Protein AF-A0A964GL71-F1 (afdb_monomer_lite)

Secondary structure (DSSP, 8-state):
-HHHHHHHHHHHHHHHHHGGG--HHHHHHHHHHHHHHTT--HHHHHHHHHHHHHTT-TTHHHHTT--

pLDDT: mean 89.69, std 8.89, range [57.56, 96.94]

Foldseek 3Di:
DLVVLLVVLVVLVVLVVVCVPVDVVSVVVLLVVLVVLCPDDPVVLVSNQVSCVVVVNNCSCVVSVND

Sequence (67 aa):
METIARALILACKHIDDRHKVENDDDVAVLEAIAAELNDASKAEINCLIETAKKLEVEAWPEEMGII

Structure (mmCIF, N/CA/C/O backbone):
data_AF-A0A964GL71-F1
#
_entry.id   AF-A0A964GL71-F1
#
loop_
_atom_site.group_PDB
_atom_site.id
_atom_site.type_symbol
_atom_site.label_atom_id
_atom_site.label_alt_id
_atom_site.label_comp_id
_atom_site.label_asym_id
_atom_site.label_entity_id
_atom_site.label_seq_id
_atom_site.pdbx_PDB_ins_code
_atom_site.Cartn_x
_atom_site.Cartn_y
_atom_site.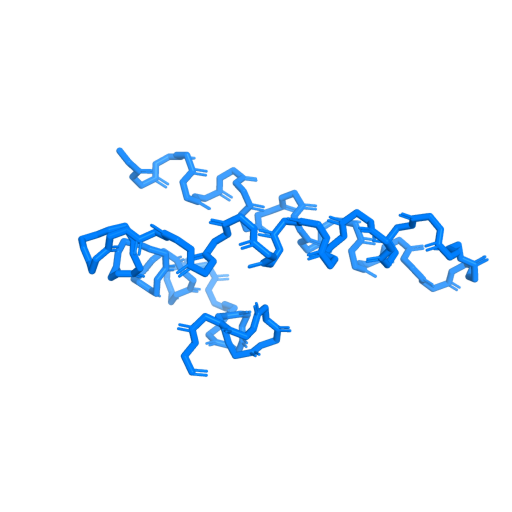Cartn_z
_atom_site.occupancy
_atom_site.B_iso_or_equiv
_atom_site.auth_seq_id
_atom_site.auth_comp_id
_atom_site.auth_asym_id
_atom_site.auth_atom_id
_atom_site.pdbx_PDB_model_num
ATOM 1 N N . MET A 1 1 ? -11.053 6.163 3.551 1.00 81.75 1 MET A N 1
ATOM 2 C CA . MET A 1 1 ? -9.660 5.682 3.638 1.00 81.75 1 MET A CA 1
ATOM 3 C C . MET A 1 1 ? -9.394 4.533 2.682 1.00 81.75 1 MET A C 1
ATOM 5 O O . MET A 1 1 ? -8.482 4.674 1.888 1.00 81.75 1 MET A O 1
ATOM 9 N N . GLU A 1 2 ? -10.216 3.479 2.644 1.00 91.62 2 GLU A N 1
ATOM 10 C CA . GLU A 1 2 ? -9.997 2.317 1.754 1.00 91.62 2 GLU A CA 1
ATOM 11 C C . GLU A 1 2 ? -9.728 2.662 0.277 1.00 91.62 2 GLU A C 1
ATOM 13 O O . GLU A 1 2 ? -8.793 2.133 -0.311 1.00 91.62 2 GLU A O 1
ATOM 18 N N . THR A 1 3 ? -10.477 3.589 -0.330 1.00 94.88 3 THR A N 1
ATOM 19 C CA . THR A 1 3 ? -10.228 4.006 -1.725 1.00 94.88 3 THR A CA 1
ATOM 20 C C . THR A 1 3 ? -8.845 4.631 -1.919 1.00 94.88 3 THR A C 1
ATOM 22 O O . THR A 1 3 ? -8.208 4.397 -2.941 1.00 94.88 3 THR A O 1
ATOM 25 N N . ILE A 1 4 ? -8.373 5.402 -0.935 1.00 93.44 4 ILE A N 1
ATOM 26 C CA . ILE A 1 4 ? -7.052 6.043 -0.961 1.00 93.44 4 ILE A CA 1
ATOM 27 C C . ILE A 1 4 ? -5.967 4.985 -0.756 1.00 93.44 4 ILE A C 1
ATOM 29 O O . ILE A 1 4 ? -5.016 4.949 -1.525 1.00 93.44 4 ILE A O 1
ATOM 33 N N . ALA A 1 5 ? -6.154 4.072 0.202 1.00 94.56 5 ALA A N 1
ATOM 34 C CA . ALA A 1 5 ? -5.261 2.935 0.412 1.00 94.56 5 ALA A CA 1
ATOM 35 C C . ALA A 1 5 ? -5.141 2.072 -0.856 1.00 94.56 5 ALA A C 1
ATOM 37 O O . ALA A 1 5 ? -4.035 1.748 -1.274 1.00 94.56 5 ALA A O 1
ATOM 38 N N . ARG A 1 6 ? -6.262 1.770 -1.531 1.00 96.50 6 ARG A N 1
ATOM 39 C CA . ARG A 1 6 ? -6.251 1.037 -2.809 1.00 96.50 6 ARG A CA 1
ATOM 40 C C . ARG A 1 6 ? -5.465 1.790 -3.872 1.00 96.50 6 ARG A C 1
ATOM 42 O O . ARG A 1 6 ? -4.654 1.182 -4.557 1.00 96.50 6 ARG A O 1
ATOM 49 N N . ALA A 1 7 ? -5.725 3.087 -4.028 1.00 96.75 7 ALA A N 1
ATOM 50 C CA . ALA A 1 7 ? -5.045 3.903 -5.028 1.00 96.75 7 ALA A CA 1
ATOM 51 C C . ALA A 1 7 ? -3.531 3.961 -4.776 1.00 96.75 7 ALA A C 1
ATOM 53 O O . ALA A 1 7 ? -2.763 3.818 -5.722 1.00 96.75 7 ALA A O 1
ATOM 54 N N . LEU A 1 8 ? -3.116 4.105 -3.514 1.00 95.31 8 LEU A N 1
ATOM 55 C CA . LEU A 1 8 ? -1.709 4.111 -3.123 1.00 95.31 8 LEU A CA 1
ATOM 56 C C . LEU A 1 8 ? -1.033 2.772 -3.429 1.00 95.31 8 LEU A C 1
ATOM 58 O O . LEU A 1 8 ? -0.013 2.757 -4.106 1.00 95.31 8 LEU A O 1
ATOM 62 N N . ILE A 1 9 ? -1.631 1.655 -3.006 1.00 95.44 9 ILE A N 1
ATOM 63 C CA . ILE A 1 9 ? -1.079 0.312 -3.244 1.00 95.44 9 ILE A CA 1
ATOM 64 C C . ILE A 1 9 ? -0.932 0.043 -4.747 1.00 95.44 9 ILE A C 1
ATOM 66 O O . ILE A 1 9 ? 0.107 -0.436 -5.195 1.00 95.44 9 ILE A O 1
ATOM 70 N N . LEU A 1 10 ? -1.945 0.398 -5.544 1.00 95.38 10 LEU A N 1
ATOM 71 C CA . LEU A 1 10 ? -1.892 0.248 -7.000 1.00 95.38 10 LEU A CA 1
ATOM 72 C C . LEU A 1 10 ? -0.818 1.141 -7.634 1.00 95.38 10 LEU A C 1
ATOM 74 O O . LEU A 1 10 ? -0.138 0.701 -8.557 1.00 95.38 10 LEU A O 1
ATOM 78 N N . ALA A 1 11 ? -0.642 2.371 -7.144 1.00 94.19 11 ALA A N 1
ATOM 79 C CA . ALA A 1 11 ? 0.415 3.260 -7.614 1.00 94.19 11 ALA A CA 1
ATOM 80 C C . ALA A 1 11 ? 1.808 2.705 -7.283 1.00 94.19 11 ALA A C 1
ATOM 82 O O . ALA A 1 11 ? 2.658 2.666 -8.168 1.00 94.19 11 ALA A O 1
ATOM 83 N N . CYS A 1 12 ? 2.025 2.218 -6.058 1.00 93.69 12 CYS A N 1
ATOM 84 C CA . CYS A 1 12 ? 3.288 1.604 -5.653 1.00 93.69 12 CYS A CA 1
ATOM 85 C C . CYS A 1 12 ? 3.607 0.362 -6.489 1.00 93.69 12 CYS A C 1
ATOM 87 O O . CYS A 1 12 ? 4.703 0.271 -7.028 1.00 93.69 12 CYS A O 1
ATOM 89 N N . LYS A 1 13 ? 2.643 -0.550 -6.682 1.00 92.00 13 LYS A N 1
ATOM 90 C CA . LYS A 1 13 ? 2.841 -1.726 -7.545 1.00 92.00 13 LYS A CA 1
ATOM 91 C C . LYS A 1 13 ? 3.125 -1.344 -8.996 1.00 92.00 13 LYS A C 1
ATOM 93 O O . LYS A 1 13 ? 3.989 -1.940 -9.620 1.00 92.00 13 LYS A O 1
ATOM 98 N N . HIS A 1 14 ? 2.464 -0.314 -9.524 1.00 91.00 14 HIS A N 1
ATOM 99 C CA . HIS A 1 14 ? 2.749 0.182 -10.873 1.00 91.00 14 HIS A CA 1
ATOM 100 C C . HIS A 1 14 ? 4.160 0.775 -11.002 1.00 91.00 14 HIS A C 1
ATOM 102 O O . HIS A 1 14 ? 4.789 0.641 -12.049 1.00 91.00 14 HIS A O 1
ATOM 108 N N . ILE A 1 15 ? 4.665 1.449 -9.967 1.00 89.25 15 ILE A N 1
ATOM 109 C CA . ILE A 1 15 ? 6.045 1.956 -9.934 1.00 89.25 15 ILE A CA 1
ATOM 110 C C . ILE A 1 15 ? 7.035 0.782 -9.879 1.00 89.25 15 ILE A C 1
ATOM 112 O O . ILE A 1 15 ? 7.937 0.719 -10.711 1.00 89.25 15 ILE A O 1
ATOM 116 N N . ASP A 1 16 ? 6.801 -0.179 -8.986 1.00 86.31 16 ASP A N 1
ATOM 117 C CA . ASP A 1 16 ? 7.623 -1.383 -8.803 1.00 86.31 16 ASP A CA 1
ATOM 118 C C . ASP A 1 16 ? 7.685 -2.252 -10.078 1.00 86.31 16 ASP A C 1
ATOM 120 O O . ASP A 1 16 ? 8.760 -2.612 -10.558 1.00 86.31 16 ASP A O 1
ATOM 124 N N . ASP A 1 17 ? 6.546 -2.484 -10.739 1.00 84.75 17 ASP A N 1
ATOM 125 C CA . ASP A 1 17 ? 6.478 -3.246 -11.994 1.00 84.75 17 ASP A CA 1
ATOM 126 C C . ASP A 1 17 ? 7.244 -2.574 -13.149 1.00 84.75 17 ASP A C 1
ATOM 128 O O . ASP A 1 17 ? 7.778 -3.257 -14.034 1.00 84.75 17 ASP A O 1
ATOM 132 N N . ARG A 1 18 ? 7.318 -1.233 -13.153 1.00 80.06 18 ARG A N 1
ATOM 133 C CA . ARG A 1 18 ? 8.100 -0.461 -14.135 1.00 80.06 18 ARG A CA 1
ATOM 134 C C . ARG A 1 18 ? 9.600 -0.490 -13.857 1.00 80.06 18 ARG A C 1
ATOM 136 O O . ARG A 1 18 ? 10.373 -0.253 -14.784 1.00 80.06 18 ARG A O 1
ATOM 143 N N . HIS A 1 19 ? 10.020 -0.855 -12.647 1.00 65.44 19 HIS A N 1
ATOM 144 C CA . HIS A 1 19 ? 11.423 -0.854 -12.240 1.00 65.44 19 HIS A CA 1
ATOM 145 C C . HIS A 1 19 ? 12.285 -1.925 -12.946 1.00 65.44 19 HIS A C 1
ATOM 147 O O . HIS A 1 19 ? 13.512 -1.881 -12.894 1.00 65.44 19 HIS A O 1
ATOM 153 N N . LYS A 1 20 ? 11.683 -2.823 -13.745 1.00 59.31 20 LYS A N 1
ATOM 154 C CA . LYS A 1 20 ? 12.397 -3.750 -14.656 1.00 59.31 20 LYS A CA 1
ATOM 155 C C . LYS A 1 20 ? 13.267 -3.065 -15.732 1.00 59.31 20 LYS A C 1
ATOM 157 O O . LYS A 1 20 ? 13.841 -3.761 -16.566 1.00 59.31 20 LYS A O 1
ATOM 162 N N . VAL A 1 21 ? 13.349 -1.732 -15.739 1.00 57.56 21 VAL A N 1
ATOM 163 C CA . VAL A 1 21 ? 14.052 -0.904 -16.734 1.00 57.56 21 VAL A CA 1
ATOM 164 C C . VAL A 1 21 ? 15.255 -0.141 -16.129 1.00 57.56 21 VAL A C 1
ATOM 166 O O . VAL A 1 21 ? 15.759 0.765 -16.775 1.00 57.56 21 VAL A O 1
ATOM 169 N N . GLU A 1 22 ? 15.753 -0.510 -14.935 1.00 58.69 22 GLU A N 1
ATOM 170 C CA . GLU A 1 22 ? 16.869 0.188 -14.245 1.00 58.69 22 GLU A CA 1
ATOM 171 C C . GLU A 1 22 ? 16.601 1.698 -14.107 1.00 58.69 22 GLU A C 1
ATOM 173 O O . GLU A 1 22 ? 17.312 2.537 -14.659 1.00 58.69 22 GLU A O 1
ATOM 178 N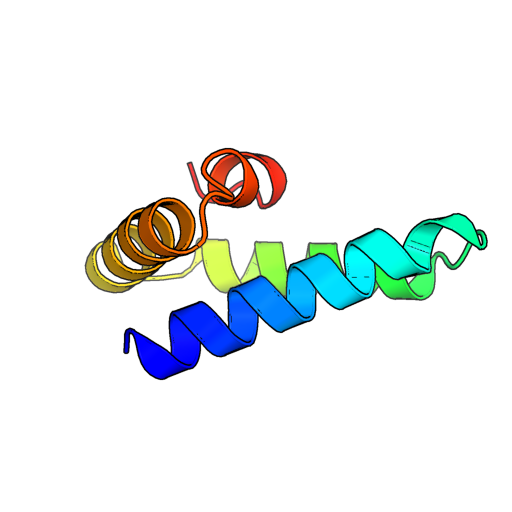 N . ASN A 1 23 ? 15.525 2.051 -13.399 1.00 70.50 23 ASN A N 1
ATOM 179 C CA . ASN A 1 23 ? 15.203 3.448 -13.125 1.00 70.50 23 ASN A CA 1
ATOM 180 C C . ASN A 1 23 ? 15.317 3.739 -11.628 1.00 70.50 23 ASN A C 1
ATOM 182 O O . ASN A 1 23 ? 14.342 3.574 -10.893 1.00 70.50 23 ASN A O 1
ATOM 186 N N . ASP A 1 24 ? 16.504 4.166 -11.192 1.00 77.88 24 ASP A N 1
ATOM 187 C CA . ASP A 1 24 ? 16.807 4.521 -9.796 1.00 77.88 24 ASP A CA 1
ATOM 188 C C . ASP A 1 24 ? 15.797 5.529 -9.207 1.00 77.88 24 ASP A C 1
ATOM 190 O O . ASP A 1 24 ? 15.512 5.494 -8.009 1.00 77.88 24 ASP A O 1
ATOM 194 N N . ASP A 1 25 ? 15.173 6.366 -10.047 1.00 85.25 25 ASP A N 1
ATOM 195 C CA . ASP A 1 25 ? 14.144 7.321 -9.621 1.00 85.25 25 ASP A CA 1
ATOM 196 C C . ASP A 1 25 ? 12.879 6.627 -9.078 1.00 85.25 25 ASP A C 1
ATOM 198 O O . ASP A 1 25 ? 12.265 7.112 -8.128 1.00 85.25 25 ASP A O 1
ATOM 202 N N . ASP A 1 26 ? 12.478 5.486 -9.649 1.00 87.44 26 ASP A N 1
ATOM 203 C CA . ASP A 1 26 ? 11.284 4.751 -9.206 1.00 87.44 26 ASP A CA 1
ATOM 204 C C . ASP A 1 26 ? 11.507 4.122 -7.815 1.00 87.44 26 ASP A C 1
ATOM 206 O O . ASP A 1 26 ? 10.601 4.148 -6.978 1.00 87.44 26 ASP A O 1
ATOM 210 N N . VAL A 1 27 ? 12.724 3.636 -7.529 1.00 85.62 27 VAL A N 1
ATOM 211 C CA . VAL A 1 27 ? 13.098 3.159 -6.183 1.00 85.62 27 VAL A CA 1
ATOM 212 C C . VAL A 1 27 ? 13.106 4.310 -5.188 1.00 85.62 27 VAL A C 1
ATOM 214 O O . VAL A 1 27 ? 12.482 4.191 -4.137 1.00 85.62 27 VAL A O 1
ATOM 217 N N . ALA A 1 28 ? 13.711 5.450 -5.533 1.00 89.56 28 ALA A N 1
ATOM 218 C CA . ALA A 1 28 ? 13.727 6.618 -4.653 1.00 89.56 28 ALA A CA 1
ATOM 219 C C . ALA A 1 28 ? 12.308 7.106 -4.301 1.00 89.56 28 ALA A C 1
ATOM 221 O O . ALA A 1 28 ? 12.047 7.531 -3.174 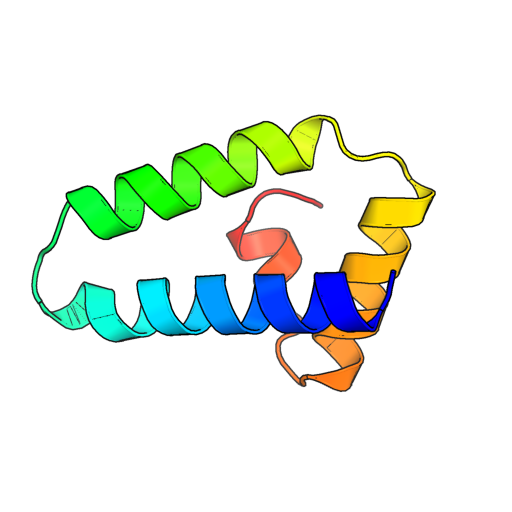1.00 89.56 28 ALA A O 1
ATOM 222 N N . VAL A 1 29 ? 11.361 7.017 -5.243 1.00 91.25 29 VAL A N 1
ATOM 223 C CA . VAL A 1 29 ? 9.950 7.337 -4.984 1.00 91.25 29 VAL A CA 1
ATOM 224 C C . VAL A 1 29 ? 9.313 6.332 -4.021 1.00 91.25 29 VAL A C 1
ATOM 226 O O . VAL A 1 29 ? 8.604 6.751 -3.105 1.00 91.25 29 VAL A O 1
ATOM 229 N N . LEU A 1 30 ? 9.549 5.028 -4.191 1.00 90.62 30 LEU A N 1
ATOM 230 C CA . LEU A 1 30 ? 9.022 4.008 -3.275 1.00 90.62 30 LEU A CA 1
ATOM 231 C C . LEU A 1 30 ? 9.601 4.155 -1.863 1.00 90.62 30 LEU A C 1
ATOM 233 O O . LEU A 1 30 ? 8.845 4.083 -0.896 1.00 90.62 30 LEU A O 1
ATOM 237 N N . GLU A 1 31 ? 10.896 4.447 -1.739 1.00 90.44 31 GLU A N 1
ATOM 238 C CA . GLU A 1 31 ? 11.546 4.731 -0.455 1.00 90.44 31 GLU A CA 1
ATOM 239 C C . GLU A 1 31 ? 10.959 5.977 0.223 1.00 90.44 31 GLU A C 1
ATOM 241 O O . GLU A 1 31 ? 10.685 5.960 1.423 1.00 90.44 31 GLU A O 1
ATOM 246 N N . ALA A 1 32 ? 10.698 7.047 -0.537 1.00 93.31 32 ALA A N 1
ATOM 247 C CA . ALA A 1 32 ? 10.053 8.248 -0.009 1.00 93.31 32 ALA A CA 1
ATOM 248 C C . ALA A 1 32 ? 8.620 7.970 0.475 1.00 93.31 32 ALA A C 1
ATOM 250 O O . ALA A 1 32 ? 8.217 8.457 1.530 1.00 93.31 32 ALA A O 1
ATOM 251 N N . ILE A 1 33 ? 7.854 7.155 -0.260 1.00 92.75 33 ILE A N 1
ATOM 252 C CA . ILE A 1 33 ? 6.514 6.731 0.169 1.00 92.75 33 ILE A CA 1
ATOM 253 C C . ILE A 1 33 ? 6.603 5.893 1.450 1.00 92.75 33 ILE A C 1
ATOM 255 O O . ILE A 1 33 ? 5.835 6.133 2.379 1.00 92.75 33 ILE A O 1
ATOM 259 N N . ALA A 1 34 ? 7.531 4.935 1.522 1.00 91.88 34 ALA A N 1
ATOM 260 C CA . ALA A 1 34 ? 7.741 4.109 2.710 1.00 91.88 34 ALA A CA 1
ATOM 261 C C . ALA A 1 34 ? 8.075 4.963 3.944 1.00 91.88 34 ALA A C 1
ATOM 263 O O . ALA A 1 34 ? 7.515 4.744 5.018 1.00 91.88 34 ALA A O 1
ATOM 264 N N . ALA A 1 35 ? 8.928 5.980 3.778 1.00 92.62 35 ALA A N 1
ATOM 265 C CA . ALA A 1 35 ? 9.292 6.901 4.849 1.00 92.62 35 ALA A CA 1
ATOM 266 C C . ALA A 1 35 ? 8.077 7.655 5.415 1.00 92.62 35 ALA A C 1
ATOM 268 O O . ALA A 1 35 ? 7.920 7.716 6.631 1.00 92.62 35 ALA A O 1
ATOM 269 N N . GLU A 1 36 ? 7.187 8.165 4.559 1.00 92.75 36 GLU A N 1
ATOM 270 C CA . GLU A 1 36 ? 5.953 8.840 4.997 1.00 92.75 36 GLU A CA 1
ATOM 271 C C . GLU A 1 36 ? 4.970 7.867 5.670 1.00 92.75 36 GLU A C 1
ATOM 273 O O . GLU A 1 36 ? 4.308 8.205 6.651 1.00 92.75 36 GLU A O 1
ATOM 278 N N . LEU A 1 37 ? 4.879 6.628 5.175 1.00 91.50 37 LEU A N 1
ATOM 279 C CA . LEU A 1 37 ? 4.010 5.605 5.762 1.00 91.50 37 LEU A CA 1
ATOM 280 C C . LEU A 1 37 ? 4.469 5.143 7.151 1.00 91.50 37 LEU A C 1
ATOM 282 O O . LEU A 1 37 ? 3.641 4.651 7.918 1.00 91.50 37 LEU A O 1
ATOM 286 N N . ASN A 1 38 ? 5.738 5.340 7.506 1.00 89.94 38 ASN A N 1
ATOM 287 C CA . ASN A 1 38 ? 6.254 5.039 8.842 1.00 89.94 38 ASN A CA 1
ATOM 288 C C . ASN A 1 38 ? 5.628 5.933 9.935 1.00 89.94 38 ASN A C 1
ATOM 290 O O . ASN A 1 38 ? 5.508 5.519 11.088 1.00 89.94 38 ASN A O 1
ATOM 294 N N . ASP A 1 39 ? 5.169 7.133 9.568 1.00 91.44 39 ASP A N 1
ATOM 295 C CA . ASP A 1 39 ? 4.462 8.052 10.467 1.00 91.44 39 ASP A CA 1
ATOM 296 C C . ASP A 1 39 ? 2.934 7.834 10.475 1.00 91.44 39 ASP A C 1
ATOM 298 O O . ASP A 1 39 ? 2.198 8.521 11.195 1.00 91.44 39 ASP A O 1
ATOM 302 N N . ALA A 1 40 ? 2.430 6.866 9.701 1.00 92.38 40 ALA A N 1
ATOM 303 C CA . ALA A 1 40 ? 1.008 6.570 9.628 1.00 92.38 40 ALA A CA 1
ATOM 304 C C . ALA A 1 40 ? 0.465 6.066 10.974 1.00 92.38 40 ALA A C 1
ATOM 306 O O . ALA A 1 40 ? 1.070 5.275 11.703 1.00 92.38 40 ALA A O 1
ATOM 307 N N . SER A 1 41 ? -0.754 6.482 11.306 1.00 94.44 41 SER A N 1
ATOM 308 C CA . SER A 1 41 ? -1.433 5.997 12.501 1.00 94.44 41 SER A CA 1
ATOM 309 C C . SER A 1 41 ? -1.741 4.500 12.399 1.00 94.44 41 SER A C 1
ATOM 311 O O . SER A 1 41 ? -1.945 3.939 11.323 1.00 94.44 41 SER A O 1
ATOM 313 N N . LYS A 1 42 ? -1.921 3.836 13.547 1.00 93.75 42 LYS A N 1
ATOM 314 C CA . LYS A 1 42 ? -2.355 2.424 13.588 1.00 93.75 42 LYS A CA 1
ATOM 315 C C . LYS A 1 42 ? -3.643 2.163 12.797 1.00 93.75 42 LYS A C 1
ATOM 317 O O . LYS A 1 42 ? -3.823 1.077 12.257 1.00 93.75 42 LYS A O 1
ATOM 322 N N . ALA A 1 43 ? -4.554 3.138 12.747 1.00 94.75 43 ALA A N 1
ATOM 323 C CA . ALA A 1 43 ? -5.790 3.023 11.979 1.00 94.75 43 ALA A CA 1
ATOM 324 C C . ALA A 1 43 ? -5.522 3.035 10.464 1.00 94.75 43 ALA A C 1
ATOM 326 O O . ALA A 1 43 ? -6.160 2.286 9.725 1.00 94.75 43 ALA A O 1
ATOM 327 N N . GLU A 1 44 ? -4.566 3.847 10.014 1.00 94.69 44 GLU A N 1
ATOM 328 C CA . GLU A 1 44 ? -4.118 3.905 8.621 1.00 94.69 44 GLU A CA 1
ATOM 329 C C . GLU A 1 44 ? -3.362 2.641 8.223 1.00 94.69 44 GLU A C 1
ATOM 331 O O . GLU A 1 44 ? -3.709 2.037 7.210 1.00 94.69 44 GLU A O 1
ATOM 336 N N . ILE A 1 45 ? -2.433 2.175 9.062 1.00 94.06 45 ILE A N 1
ATOM 337 C CA . ILE A 1 45 ? -1.696 0.921 8.853 1.00 94.06 45 ILE A CA 1
ATOM 338 C C . ILE A 1 45 ? -2.662 -0.264 8.735 1.00 94.06 45 ILE A C 1
ATOM 340 O O . ILE A 1 45 ? -2.612 -1.013 7.763 1.00 94.06 45 ILE A O 1
ATOM 344 N N . ASN A 1 46 ? -3.621 -0.397 9.658 1.00 95.38 46 ASN A N 1
ATOM 345 C CA . ASN A 1 46 ? -4.633 -1.455 9.574 1.00 95.38 46 ASN A CA 1
ATOM 346 C C . ASN A 1 46 ? -5.477 -1.344 8.295 1.00 95.38 46 ASN A C 1
ATOM 348 O O . ASN A 1 46 ? -5.827 -2.358 7.693 1.00 95.38 46 ASN A O 1
ATOM 352 N N . CYS A 1 47 ? -5.798 -0.121 7.859 1.00 96.06 47 CYS A N 1
ATOM 353 C CA . CYS A 1 47 ? -6.521 0.093 6.609 1.00 96.06 47 CYS A CA 1
ATOM 354 C C . CYS A 1 47 ? -5.692 -0.350 5.394 1.00 96.06 47 CYS A C 1
ATOM 356 O O . CYS A 1 47 ? -6.247 -0.982 4.495 1.00 96.06 47 CYS A O 1
ATOM 358 N N . LEU A 1 48 ? -4.385 -0.074 5.378 1.00 95.44 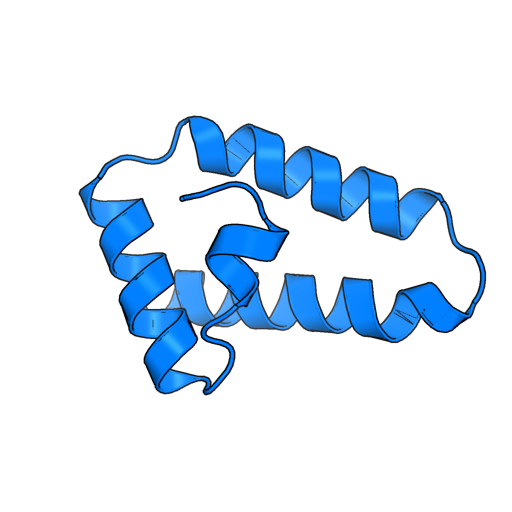48 LEU A N 1
ATOM 359 C CA . LEU A 1 48 ? -3.462 -0.513 4.327 1.00 95.44 48 LEU A CA 1
ATOM 360 C C . LEU A 1 48 ? -3.342 -2.041 4.287 1.00 95.44 48 LEU A C 1
ATOM 362 O O . LEU A 1 48 ? -3.512 -2.620 3.218 1.00 95.44 48 LEU A O 1
ATOM 366 N N . ILE A 1 49 ? -3.167 -2.699 5.438 1.00 95.62 49 ILE A N 1
ATOM 367 C CA . ILE A 1 49 ? -3.080 -4.167 5.545 1.00 95.62 49 ILE A CA 1
ATOM 368 C C . ILE A 1 49 ? -4.355 -4.840 5.022 1.00 95.62 49 ILE A C 1
ATOM 370 O O . ILE A 1 49 ? -4.294 -5.735 4.179 1.00 95.62 49 ILE A O 1
ATOM 374 N N . GLU A 1 50 ? -5.529 -4.405 5.483 1.00 96.69 50 GLU A N 1
ATOM 375 C CA . GLU A 1 50 ? -6.800 -4.986 5.031 1.00 96.69 50 GLU A CA 1
ATOM 376 C C . GLU A 1 50 ? -7.049 -4.724 3.542 1.00 96.69 50 GLU A C 1
ATOM 378 O O . GLU A 1 50 ? -7.615 -5.559 2.835 1.00 96.69 50 GLU A O 1
ATOM 383 N N . THR A 1 51 ? -6.590 -3.579 3.037 1.00 96.94 51 THR A N 1
ATOM 384 C CA . THR A 1 51 ? -6.692 -3.266 1.612 1.00 96.94 51 THR A CA 1
ATOM 385 C C . THR A 1 51 ? -5.744 -4.119 0.769 1.00 96.94 51 THR A C 1
ATOM 387 O O . THR A 1 51 ? -6.155 -4.590 -0.290 1.00 96.94 51 THR A O 1
ATOM 390 N N . ALA A 1 52 ? -4.521 -4.370 1.240 1.00 96.06 52 ALA A N 1
ATOM 391 C CA . ALA A 1 52 ? -3.554 -5.243 0.580 1.00 96.06 52 ALA A CA 1
ATOM 392 C C . ALA A 1 52 ? -4.089 -6.679 0.451 1.00 96.06 52 ALA A C 1
ATOM 394 O O . ALA A 1 52 ? -4.024 -7.254 -0.634 1.00 96.06 52 ALA A O 1
ATOM 395 N N . LYS A 1 53 ? -4.740 -7.210 1.499 1.00 96.06 53 LYS A N 1
ATOM 396 C CA . LYS A 1 53 ? -5.447 -8.506 1.448 1.00 96.06 53 LYS A CA 1
ATOM 397 C C . LYS A 1 53 ? -6.551 -8.529 0.392 1.00 96.06 53 LYS A C 1
ATOM 399 O O . LYS A 1 53 ? -6.618 -9.442 -0.420 1.00 96.06 53 LYS A O 1
ATOM 404 N N . LYS A 1 54 ? -7.402 -7.495 0.352 1.00 96.44 54 LYS A N 1
ATOM 405 C CA . LYS A 1 54 ? -8.476 -7.367 -0.658 1.00 96.44 54 LYS A CA 1
ATOM 406 C C . LYS A 1 54 ? -7.958 -7.251 -2.095 1.00 96.44 54 LYS A C 1
ATOM 408 O O . LYS A 1 54 ? -8.732 -7.443 -3.031 1.00 96.44 54 LYS A O 1
ATOM 413 N N . LEU A 1 55 ? -6.706 -6.838 -2.265 1.00 95.38 55 LEU A N 1
ATOM 414 C CA . LEU A 1 55 ? -6.023 -6.714 -3.550 1.00 95.38 55 LEU A CA 1
ATOM 415 C C . LEU A 1 55 ? -5.118 -7.916 -3.860 1.00 95.38 55 LEU A C 1
ATOM 417 O O . LEU A 1 55 ? -4.447 -7.887 -4.884 1.00 95.38 55 LEU A O 1
ATOM 421 N N . GLU A 1 56 ? -5.100 -8.944 -3.004 1.00 95.94 56 GLU A N 1
ATOM 422 C CA . GLU A 1 56 ? -4.273 -10.150 -3.160 1.00 95.94 56 GLU A CA 1
ATOM 423 C C . GLU A 1 56 ? -2.757 -9.850 -3.224 1.00 95.94 56 GLU A C 1
ATOM 425 O O . GLU A 1 56 ? -1.982 -10.588 -3.827 1.00 95.94 56 GLU A O 1
ATOM 430 N N . VAL A 1 57 ? -2.317 -8.765 -2.572 1.00 94.44 57 VAL A N 1
ATOM 431 C CA . VAL A 1 57 ? -0.910 -8.323 -2.482 1.00 94.44 57 VAL A CA 1
ATOM 432 C C . VAL A 1 57 ? -0.444 -8.274 -1.026 1.00 94.44 57 VAL A C 1
ATOM 434 O O . VAL A 1 57 ? 0.060 -7.269 -0.538 1.00 94.44 57 VAL A O 1
ATOM 437 N N . GLU A 1 58 ? -0.641 -9.371 -0.301 1.00 94.25 58 GLU A N 1
ATOM 438 C CA . GLU A 1 58 ? -0.434 -9.446 1.154 1.00 94.25 58 GLU A CA 1
ATOM 439 C C . GLU A 1 58 ? 1.003 -9.168 1.615 1.00 94.25 58 GLU A C 1
ATOM 441 O O . GLU A 1 58 ? 1.187 -8.724 2.744 1.00 94.25 58 GLU A O 1
ATOM 446 N N . ALA A 1 59 ? 2.001 -9.380 0.750 1.00 92.31 59 ALA A N 1
ATOM 447 C CA . ALA A 1 59 ? 3.406 -9.082 1.037 1.00 92.31 59 ALA A CA 1
ATOM 448 C C . ALA A 1 59 ? 3.744 -7.582 0.942 1.00 92.31 59 ALA A C 1
ATOM 450 O O . ALA A 1 59 ? 4.752 -7.141 1.481 1.00 92.31 59 ALA A O 1
ATOM 451 N N . TRP A 1 60 ? 2.894 -6.775 0.296 1.00 93.94 60 TRP A N 1
ATOM 452 C CA . TRP A 1 60 ? 3.179 -5.362 0.030 1.00 93.94 60 TRP A CA 1
ATOM 453 C C . TRP A 1 60 ? 3.463 -4.521 1.291 1.00 93.94 60 TRP A C 1
ATOM 455 O O . TRP A 1 60 ? 4.398 -3.727 1.262 1.00 93.94 60 TRP A O 1
ATOM 465 N N . PRO A 1 61 ? 2.734 -4.666 2.417 1.00 92.06 61 PRO A 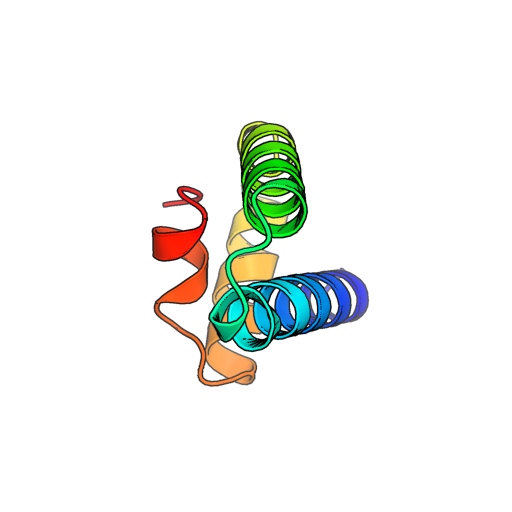N 1
ATOM 466 C CA . PRO A 1 61 ? 3.063 -3.919 3.630 1.00 92.06 61 PRO A CA 1
ATOM 467 C C . PRO A 1 61 ? 4.469 -4.218 4.174 1.00 92.06 61 PRO A C 1
ATOM 469 O O . PRO A 1 61 ? 5.110 -3.309 4.692 1.00 92.06 61 PRO A O 1
ATOM 472 N N . GLU A 1 62 ? 4.949 -5.457 4.041 1.00 92.19 62 GLU A N 1
ATOM 473 C CA . GLU A 1 62 ? 6.307 -5.859 4.437 1.00 92.19 62 GLU A CA 1
ATOM 474 C C . GLU A 1 62 ? 7.351 -5.322 3.444 1.00 92.19 62 GLU A C 1
ATOM 476 O O . GLU A 1 62 ? 8.358 -4.759 3.864 1.00 92.19 62 GLU A O 1
ATOM 481 N N . GLU A 1 63 ? 7.075 -5.394 2.133 1.00 90.00 63 GLU A N 1
ATOM 482 C CA . GLU A 1 63 ? 7.908 -4.789 1.073 1.00 90.00 63 GLU A CA 1
ATOM 483 C C . GLU A 1 63 ? 8.124 -3.283 1.307 1.00 90.00 63 GLU A C 1
ATOM 485 O O . GLU A 1 63 ? 9.204 -2.755 1.053 1.00 90.00 63 GLU A O 1
ATOM 490 N N . MET A 1 64 ? 7.103 -2.600 1.830 1.00 89.31 64 MET A N 1
ATOM 491 C CA . MET A 1 64 ? 7.133 -1.171 2.143 1.00 89.31 64 MET A CA 1
ATOM 492 C C . MET A 1 64 ? 7.642 -0.853 3.560 1.00 89.31 64 MET A C 1
ATOM 494 O O . MET A 1 64 ? 7.643 0.315 3.944 1.00 89.31 64 MET A O 1
ATOM 498 N N . GLY A 1 65 ? 8.038 -1.852 4.358 1.00 87.88 65 GLY A N 1
ATOM 499 C CA . GLY A 1 65 ? 8.549 -1.653 5.721 1.00 87.88 65 GLY A CA 1
ATOM 500 C C . GLY A 1 65 ? 7.522 -1.112 6.724 1.00 87.88 65 GLY A C 1
ATOM 501 O O . GLY A 1 65 ? 7.895 -0.463 7.698 1.00 87.88 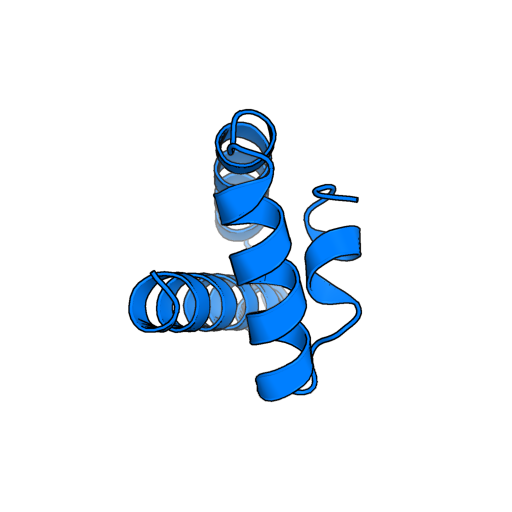65 GLY A O 1
ATOM 502 N N . ILE A 1 66 ? 6.229 -1.344 6.480 1.00 86.50 66 ILE A N 1
ATOM 503 C CA . ILE A 1 66 ? 5.120 -0.857 7.319 1.00 86.50 66 ILE A CA 1
ATOM 504 C C . ILE A 1 66 ? 4.883 -1.786 8.526 1.00 86.50 66 ILE A C 1
ATOM 506 O O . ILE A 1 66 ? 4.330 -1.352 9.542 1.00 86.50 66 ILE A O 1
ATOM 510 N N . ILE A 1 67 ? 5.271 -3.064 8.418 1.00 83.75 67 ILE A N 1
ATOM 511 C CA . ILE A 1 67 ? 5.116 -4.106 9.450 1.00 83.75 67 ILE A CA 1
ATOM 512 C C . ILE A 1 67 ? 6.396 -4.903 9.677 1.00 83.75 67 ILE A C 1
ATOM 514 O O . ILE A 1 67 ? 7.199 -5.008 8.727 1.00 83.75 67 ILE A O 1
#

Radius of gyration: 11.56 Å; chains: 1; bounding box: 27×19×30 Å